Protein AF-A0A1V5GYC3-F1 (afdb_monomer_lite)

Foldseek 3Di:
DAEDQAAPVCPVVVVVVCVVVVHFLLVVADDDDQDFDPVDPGTWGDDRRYIYHHPRGQSLVSVVVVCVRSVHDDQEEEEEDQDPVNQVVNCVSVVVVNHHYQGHHDVVVVPPDDPDDPVVVVVVVVVSPDSDNPPPVVVVVVVPVD

pLDDT: mean 79.57, std 18.43, range [33.69, 96.75]

Secondary structure (DSSP, 8-state):
-EEE---GGGHHHHHHHHHHTT--SGGG-S-------TTSSS--EEETTEEE--TTS-HHHHHHHHHHHTT---SEEEEEES-HHHHHHHHHHHHTTT-EEEEEE-GGGT-TTPPP-HHHHHHHHHHTTSSS---HHHHHHHHH--

Radius of gyration: 16.3 Å; chains: 1; bounding box: 41×32×39 Å

Sequence (146 aa):
MGLTARQTPLIAATLRQLEHIEVDFSKSSLKPALFEAHKFAAPVAFSNGIIFTSEFVKKSEVLKAYFERINFMPQRIVFVDDTKRHVEDLAHVFSALGVTVIGLHYPLVQARNTPWNQAKANDIFEHCNHDTAVSDQRCRQAIEAY

Structure (mmCIF, N/CA/C/O backbone):
data_AF-A0A1V5GYC3-F1
#
_entry.id   AF-A0A1V5GYC3-F1
#
loop_
_atom_site.group_PDB
_atom_site.id
_atom_site.type_symbol
_atom_site.label_atom_id
_atom_site.label_alt_id
_atom_site.label_comp_id
_atom_site.label_asym_id
_atom_site.label_entity_id
_atom_site.label_seq_id
_atom_site.pdbx_PDB_ins_code
_atom_site.Cartn_x
_atom_site.Cartn_y
_atom_site.Cartn_z
_atom_site.occupancy
_atom_site.B_iso_or_equiv
_atom_site.auth_seq_id
_atom_site.auth_comp_id
_atom_site.auth_asym_id
_atom_site.auth_atom_id
_atom_site.pdbx_PDB_model_num
ATOM 1 N N . MET A 1 1 ? -3.974 -8.940 0.140 1.00 89.75 1 MET A N 1
ATOM 2 C CA . MET A 1 1 ? -3.916 -7.991 -1.002 1.00 89.75 1 MET A CA 1
ATOM 3 C C . MET A 1 1 ? -2.511 -7.412 -1.150 1.00 89.75 1 MET A C 1
ATOM 5 O O . MET A 1 1 ? -1.795 -7.387 -0.157 1.00 89.75 1 MET A O 1
ATOM 9 N N . GLY A 1 2 ? -2.126 -6.953 -2.345 1.00 92.94 2 GLY A N 1
ATOM 10 C CA . GLY A 1 2 ? -0.825 -6.318 -2.607 1.00 92.94 2 GLY A CA 1
ATOM 11 C C . GLY A 1 2 ? -0.922 -4.808 -2.877 1.00 92.94 2 GLY A C 1
ATOM 12 O O . GLY A 1 2 ? -1.954 -4.322 -3.337 1.00 92.94 2 GLY A O 1
ATOM 13 N N . LEU A 1 3 ? 0.165 -4.072 -2.626 1.00 93.75 3 LEU A N 1
ATOM 14 C CA . LEU A 1 3 ? 0.300 -2.643 -2.938 1.00 93.75 3 LEU A CA 1
ATOM 15 C C . LEU A 1 3 ? 1.730 -2.347 -3.407 1.00 93.75 3 LEU A C 1
ATOM 17 O O . LEU A 1 3 ? 2.689 -2.520 -2.655 1.00 93.75 3 LEU A O 1
ATOM 21 N N . THR A 1 4 ? 1.890 -1.904 -4.652 1.00 93.12 4 THR A N 1
ATOM 22 C CA . THR A 1 4 ? 3.205 -1.765 -5.289 1.00 93.12 4 THR A CA 1
ATOM 23 C C . THR A 1 4 ? 3.373 -0.418 -5.980 1.00 93.12 4 THR A C 1
ATOM 25 O O . THR A 1 4 ? 2.431 0.090 -6.575 1.00 93.12 4 THR A O 1
ATOM 28 N N . ALA A 1 5 ? 4.590 0.134 -5.943 1.00 92.19 5 ALA A N 1
ATOM 29 C CA . ALA A 1 5 ? 4.970 1.340 -6.688 1.00 92.19 5 ALA A CA 1
ATOM 30 C C . ALA A 1 5 ? 5.363 1.044 -8.153 1.00 92.19 5 ALA A C 1
ATOM 32 O O . ALA A 1 5 ? 5.859 1.918 -8.867 1.00 92.19 5 ALA A O 1
ATOM 33 N N . ARG A 1 6 ? 5.154 -0.198 -8.620 1.00 90.25 6 ARG A N 1
ATOM 34 C CA . ARG A 1 6 ? 5.365 -0.578 -10.019 1.00 90.25 6 ARG A CA 1
ATOM 35 C C . ARG A 1 6 ? 4.308 0.062 -10.913 1.00 90.25 6 ARG A C 1
ATOM 37 O O . ARG A 1 6 ? 3.116 -0.167 -10.729 1.00 90.25 6 ARG A O 1
ATOM 44 N N . GLN A 1 7 ? 4.779 0.770 -11.935 1.00 88.88 7 GLN A N 1
ATOM 45 C CA . GLN A 1 7 ? 3.934 1.450 -12.912 1.00 88.88 7 GLN A CA 1
ATOM 46 C C . GLN A 1 7 ? 3.024 0.476 -13.677 1.00 88.88 7 GLN A C 1
ATOM 48 O O . GLN A 1 7 ? 3.391 -0.673 -13.933 1.00 88.88 7 GLN A O 1
ATOM 53 N N . THR A 1 8 ? 1.869 0.972 -14.126 1.00 87.56 8 THR A N 1
ATOM 54 C CA . THR A 1 8 ? 0.834 0.227 -14.866 1.00 87.56 8 THR A CA 1
ATOM 55 C C . THR A 1 8 ? 1.356 -0.616 -16.046 1.00 87.56 8 THR A C 1
ATOM 57 O O . THR A 1 8 ? 0.896 -1.749 -16.197 1.00 87.56 8 THR A O 1
ATOM 60 N N . PRO A 1 9 ? 2.350 -0.178 -16.852 1.00 91.25 9 PRO A N 1
ATOM 61 C CA . PRO A 1 9 ? 2.903 -1.014 -17.925 1.00 91.25 9 PRO A CA 1
ATOM 62 C C . PRO A 1 9 ? 3.548 -2.326 -17.441 1.00 91.25 9 PRO A C 1
ATOM 64 O O . PRO A 1 9 ? 3.670 -3.278 -18.209 1.00 91.25 9 PRO A O 1
ATOM 67 N N . LEU A 1 10 ? 3.944 -2.408 -16.165 1.00 93.31 10 LEU A N 1
ATOM 68 C CA . LEU A 1 10 ? 4.576 -3.589 -15.572 1.00 93.31 10 LEU A CA 1
ATOM 69 C C . LEU A 1 10 ? 3.577 -4.579 -14.961 1.00 93.31 10 LEU A C 1
ATOM 71 O O . LEU A 1 10 ? 4.017 -5.591 -14.409 1.00 93.31 10 LEU A O 1
ATOM 75 N N . ILE A 1 11 ? 2.263 -4.339 -15.056 1.00 93.25 11 ILE A N 1
ATOM 76 C CA . ILE A 1 11 ? 1.241 -5.231 -14.480 1.00 93.25 11 ILE A CA 1
ATOM 77 C C . ILE A 1 11 ? 1.410 -6.651 -15.018 1.00 93.25 11 ILE A C 1
ATOM 79 O O . ILE A 1 11 ? 1.665 -7.566 -14.242 1.00 93.25 11 ILE A O 1
ATOM 83 N N . ALA A 1 12 ? 1.375 -6.838 -16.341 1.00 95.19 12 ALA A N 1
ATOM 84 C CA . ALA A 1 12 ? 1.444 -8.170 -16.944 1.00 95.19 12 ALA A CA 1
ATOM 85 C C . ALA A 1 12 ? 2.738 -8.921 -16.582 1.00 95.19 12 ALA A C 1
ATOM 87 O O . ALA A 1 12 ? 2.709 -10.118 -16.305 1.00 95.19 12 ALA A O 1
ATOM 88 N N . ALA A 1 13 ? 3.877 -8.222 -16.547 1.00 96.75 13 ALA A N 1
ATOM 89 C CA . ALA A 1 13 ? 5.145 -8.818 -16.132 1.00 96.75 13 ALA A CA 1
ATOM 90 C C . ALA A 1 13 ? 5.146 -9.197 -14.643 1.00 96.75 13 ALA A C 1
ATOM 92 O O . ALA A 1 13 ? 5.643 -10.260 -14.285 1.00 96.75 13 ALA A O 1
ATOM 93 N N . THR A 1 14 ? 4.561 -8.357 -13.787 1.00 95.69 14 THR A N 1
ATOM 94 C CA . THR A 1 14 ? 4.459 -8.609 -12.343 1.00 95.69 14 THR A CA 1
ATOM 95 C C . THR A 1 14 ? 3.549 -9.796 -12.051 1.00 95.69 14 THR A C 1
ATOM 97 O O . THR A 1 14 ? 3.918 -10.651 -11.255 1.00 95.69 14 THR A O 1
ATOM 100 N N . LEU A 1 15 ? 2.402 -9.899 -12.728 1.00 95.38 15 LEU A N 1
ATOM 101 C CA . LEU A 1 15 ? 1.492 -11.033 -12.557 1.00 95.38 15 LEU A CA 1
ATOM 102 C C . LEU A 1 15 ? 2.148 -12.355 -12.969 1.00 95.38 15 LEU A C 1
ATOM 104 O O . LEU A 1 15 ? 2.086 -13.308 -12.203 1.00 95.38 15 LEU A O 1
ATOM 108 N N . ARG A 1 16 ? 2.877 -12.385 -14.096 1.00 96.50 16 ARG A N 1
ATOM 109 C CA . ARG A 1 16 ? 3.661 -13.570 -14.496 1.00 96.50 16 ARG A CA 1
ATOM 110 C C . ARG A 1 16 ? 4.738 -13.945 -13.475 1.00 96.50 16 ARG A C 1
ATOM 112 O O . ARG A 1 16 ? 4.979 -15.122 -13.239 1.00 96.50 16 ARG A O 1
ATOM 119 N N . GLN A 1 17 ? 5.409 -12.957 -12.877 1.00 95.38 17 GLN A N 1
ATOM 120 C CA . GLN A 1 17 ? 6.417 -13.208 -11.840 1.00 95.38 17 GLN A CA 1
ATOM 121 C C . GLN A 1 17 ? 5.801 -13.822 -10.582 1.00 95.38 17 GLN A C 1
ATOM 123 O O . GLN A 1 17 ? 6.388 -14.735 -10.016 1.00 95.38 17 GLN A O 1
ATOM 128 N N . LEU A 1 18 ? 4.637 -13.325 -10.159 1.00 95.06 18 LEU A N 1
ATOM 129 C CA . LEU A 1 18 ? 3.915 -13.845 -8.998 1.00 95.06 18 LEU A CA 1
ATOM 130 C C . LEU A 1 18 ? 3.389 -15.261 -9.240 1.00 95.06 18 LEU A C 1
ATOM 132 O O . LEU A 1 18 ? 3.531 -16.111 -8.368 1.00 95.06 18 LEU A O 1
ATOM 136 N N . GLU A 1 19 ? 2.866 -15.527 -10.438 1.00 94.56 19 GLU A N 1
ATOM 137 C CA . GLU A 1 19 ? 2.436 -16.862 -10.859 1.00 94.56 19 GLU A CA 1
ATOM 138 C C . GLU A 1 19 ? 3.589 -17.875 -10.801 1.00 94.56 19 GLU A C 1
ATOM 140 O O . GLU A 1 19 ? 3.422 -18.962 -10.259 1.00 94.56 19 GLU A O 1
ATOM 145 N N . HIS A 1 20 ? 4.786 -17.496 -11.263 1.00 95.44 20 HIS A N 1
ATOM 146 C CA . HIS A 1 20 ? 5.967 -18.365 -11.230 1.00 95.44 20 HIS A CA 1
ATOM 147 C C . HIS A 1 20 ? 6.431 -18.733 -9.808 1.00 95.44 20 HIS A C 1
ATOM 149 O O . HIS A 1 20 ? 7.058 -19.772 -9.626 1.00 95.44 20 HIS A O 1
ATOM 155 N N . ILE A 1 21 ? 6.125 -17.906 -8.804 1.00 94.62 21 ILE A N 1
ATOM 156 C CA . ILE A 1 21 ? 6.419 -18.192 -7.388 1.00 94.62 21 ILE A CA 1
ATOM 157 C C . ILE A 1 21 ? 5.177 -18.643 -6.607 1.00 94.62 21 ILE A C 1
ATOM 159 O O . ILE A 1 21 ? 5.182 -18.607 -5.379 1.00 94.62 21 ILE A O 1
ATOM 163 N N . GLU A 1 22 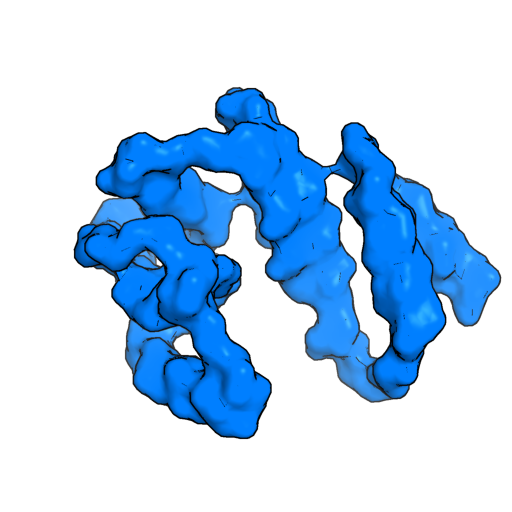? 4.108 -19.024 -7.313 1.00 94.81 22 GLU A N 1
ATOM 164 C CA . GLU A 1 22 ? 2.856 -19.543 -6.747 1.00 94.81 22 GLU A CA 1
ATOM 165 C C . GLU A 1 22 ? 2.159 -18.584 -5.758 1.00 94.81 22 GLU A C 1
ATOM 167 O O . GLU A 1 22 ? 1.403 -18.996 -4.875 1.00 94.81 22 GLU A O 1
ATOM 172 N N . VAL A 1 23 ? 2.366 -17.273 -5.923 1.00 92.19 23 VAL A N 1
ATOM 173 C CA . VAL A 1 23 ? 1.710 -16.233 -5.121 1.00 92.19 23 VAL A CA 1
ATOM 174 C C . VAL A 1 23 ? 0.494 -15.689 -5.864 1.00 92.19 23 VAL A C 1
ATOM 176 O O . VAL A 1 23 ? 0.605 -15.129 -6.952 1.00 92.19 23 VAL A O 1
ATOM 179 N N . ASP A 1 24 ? -0.677 -15.770 -5.230 1.00 91.69 24 ASP A N 1
ATOM 180 C CA . ASP A 1 24 ? -1.937 -15.271 -5.787 1.00 91.69 24 ASP A CA 1
ATOM 181 C C . ASP A 1 24 ? -2.672 -14.346 -4.804 1.00 91.69 24 ASP A C 1
ATOM 183 O O . ASP A 1 24 ? -3.278 -14.780 -3.819 1.00 91.69 24 ASP A O 1
ATOM 187 N N . PHE A 1 25 ? -2.649 -13.042 -5.093 1.00 91.31 25 PHE A N 1
ATOM 188 C CA . PHE A 1 25 ? -3.326 -12.023 -4.287 1.00 91.31 25 PHE A CA 1
ATOM 189 C C . PHE A 1 25 ? -4.831 -11.911 -4.560 1.00 91.31 25 PHE A C 1
ATOM 191 O O . PHE A 1 25 ? -5.534 -11.277 -3.766 1.00 91.31 25 PHE A O 1
ATOM 198 N N . SER A 1 26 ? -5.351 -12.522 -5.629 1.00 89.94 26 SER A N 1
ATOM 199 C CA . SER A 1 26 ? -6.771 -12.426 -5.988 1.00 89.94 26 SER A CA 1
ATOM 200 C C . SER A 1 26 ? -7.670 -13.129 -4.965 1.00 89.94 26 SER A C 1
ATOM 202 O O . SER A 1 26 ? -8.742 -12.620 -4.635 1.00 89.94 26 SER A O 1
ATOM 204 N N . LYS A 1 27 ? -7.181 -14.221 -4.362 1.00 85.31 27 LYS A N 1
ATOM 205 C CA . LYS A 1 27 ? -7.885 -15.032 -3.351 1.00 85.31 27 LYS A CA 1
ATOM 206 C C . LYS A 1 27 ? -8.212 -14.282 -2.056 1.00 85.31 27 LYS A C 1
ATOM 208 O O . LYS A 1 27 ? -9.141 -14.656 -1.352 1.00 85.31 27 LYS A O 1
ATOM 213 N N . SER A 1 28 ? -7.446 -13.240 -1.728 1.00 80.06 28 SER A N 1
ATOM 214 C CA . SER A 1 28 ? -7.564 -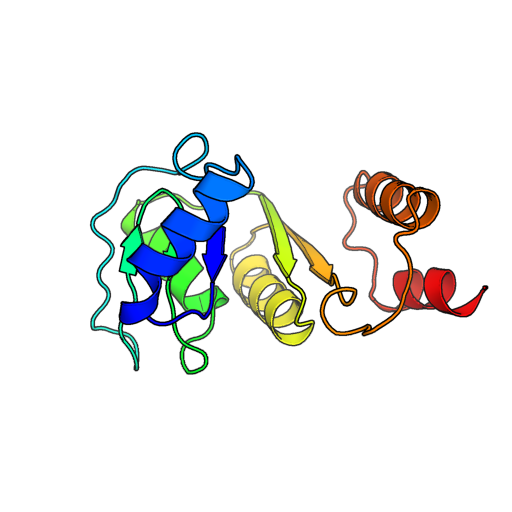12.471 -0.475 1.00 80.06 28 SER A CA 1
ATOM 215 C C . SER A 1 28 ? -7.947 -11.008 -0.711 1.00 80.06 28 SER A C 1
ATOM 217 O O . SER A 1 28 ? -7.660 -10.134 0.112 1.00 80.06 28 SER A O 1
ATOM 219 N N . SER A 1 29 ? -8.525 -10.706 -1.874 1.00 80.00 29 SER A N 1
ATOM 220 C CA . SER A 1 29 ? -8.799 -9.332 -2.267 1.00 80.00 29 SER A CA 1
ATOM 221 C C . SER A 1 29 ? -10.150 -8.813 -1.767 1.00 80.00 29 SER A C 1
ATOM 223 O O . SER A 1 29 ? -11.177 -9.485 -1.849 1.00 80.00 29 SER A O 1
ATOM 225 N N . LEU A 1 30 ? -10.153 -7.567 -1.289 1.00 74.38 30 LEU A N 1
ATOM 226 C CA . LEU A 1 30 ? -11.346 -6.860 -0.837 1.00 74.38 30 LEU A CA 1
ATOM 227 C C . LEU A 1 30 ? -12.094 -6.256 -2.032 1.00 74.38 30 LEU A C 1
ATOM 229 O O . LEU A 1 30 ? -11.871 -5.095 -2.337 1.00 74.38 30 LEU A O 1
ATOM 233 N N . LYS A 1 31 ? -12.984 -7.039 -2.658 1.00 69.25 31 LYS A N 1
ATOM 234 C CA . LYS A 1 31 ? -13.859 -6.695 -3.805 1.00 69.25 31 LYS A CA 1
ATOM 235 C C . LYS A 1 31 ? -13.127 -6.152 -5.054 1.00 69.25 31 LYS A C 1
ATOM 237 O O . LYS A 1 31 ? -12.403 -5.167 -4.973 1.00 69.25 31 LYS A O 1
ATOM 242 N N . PRO A 1 32 ? -13.388 -6.696 -6.256 1.00 60.91 32 PRO A N 1
ATOM 243 C CA . PRO A 1 32 ? -12.901 -6.092 -7.488 1.00 60.91 32 PRO A CA 1
ATOM 244 C C . PRO A 1 32 ? -13.675 -4.795 -7.747 1.00 60.91 32 PRO A C 1
ATOM 246 O O . PRO A 1 32 ? -14.757 -4.801 -8.328 1.00 60.91 32 PRO A O 1
ATOM 249 N N . ALA A 1 33 ? -13.151 -3.666 -7.283 1.00 58.06 33 ALA A N 1
ATOM 250 C CA . ALA A 1 33 ? -13.574 -2.377 -7.799 1.00 58.06 33 ALA A CA 1
ATOM 251 C C . ALA A 1 33 ? -12.697 -2.035 -9.000 1.00 58.06 33 ALA A C 1
ATOM 253 O O . ALA A 1 33 ? -11.472 -2.127 -8.922 1.00 58.06 33 ALA A O 1
ATOM 254 N N . LEU A 1 34 ? -13.324 -1.600 -10.097 1.00 62.12 34 LEU A N 1
ATOM 255 C CA . LEU A 1 34 ? -12.644 -0.799 -11.111 1.00 62.12 34 LEU A CA 1
ATOM 256 C C . LEU A 1 34 ? -12.104 0.447 -10.400 1.00 62.12 34 LEU A C 1
ATOM 258 O O . LEU A 1 34 ? -12.840 1.395 -10.111 1.00 62.12 34 LEU A O 1
ATOM 262 N N . PHE A 1 35 ? -10.834 0.377 -10.020 1.00 67.62 35 PHE A N 1
ATOM 263 C CA . PHE A 1 35 ? -10.103 1.446 -9.370 1.00 67.62 35 PHE A CA 1
ATOM 264 C C . PHE A 1 35 ? -9.046 1.936 -10.349 1.00 67.62 35 PHE A C 1
ATOM 266 O O . PHE A 1 35 ? -7.889 1.521 -10.323 1.00 67.62 35 PHE A O 1
ATOM 273 N N . GLU A 1 36 ? -9.503 2.807 -11.239 1.00 65.75 36 GLU A N 1
ATOM 274 C CA . GLU A 1 36 ? -8.660 3.653 -12.066 1.00 65.75 36 GLU A CA 1
ATOM 275 C C . GLU A 1 36 ? -8.853 5.073 -11.558 1.00 65.75 36 GLU A C 1
ATOM 277 O O . GLU A 1 36 ? -9.950 5.635 -11.596 1.00 65.75 36 GLU A O 1
ATOM 282 N N . ALA A 1 37 ? -7.804 5.625 -10.963 1.00 62.34 37 ALA A N 1
ATOM 283 C CA . ALA A 1 37 ? -7.887 6.910 -10.300 1.00 62.34 37 ALA A CA 1
ATOM 284 C C . ALA A 1 37 ? -7.059 7.938 -11.072 1.00 62.34 37 ALA A C 1
ATOM 286 O O . ALA A 1 37 ? -5.864 8.088 -10.844 1.00 62.34 37 ALA A O 1
ATOM 287 N N . HIS A 1 38 ? -7.723 8.695 -11.949 1.00 65.81 38 HIS A N 1
ATOM 288 C CA . HIS A 1 38 ? -7.122 9.835 -12.660 1.00 65.81 38 HIS A CA 1
ATOM 289 C C . HIS A 1 38 ? -6.860 11.050 -11.752 1.00 65.81 38 HIS A C 1
ATOM 291 O O . HIS A 1 38 ? -6.282 12.036 -12.192 1.00 65.81 38 HIS A O 1
ATOM 297 N N . LYS A 1 39 ? -7.292 10.993 -10.483 1.00 74.50 39 LYS A N 1
ATOM 298 C CA . LYS A 1 39 ? -7.083 12.055 -9.485 1.00 74.50 39 LYS A CA 1
ATOM 299 C C . LYS A 1 39 ? -5.651 12.130 -8.946 1.00 74.50 39 LYS A C 1
ATOM 301 O O . LYS A 1 39 ? -5.328 13.073 -8.234 1.00 74.50 39 LYS A O 1
ATOM 306 N N . PHE A 1 40 ? -4.823 11.126 -9.222 1.00 80.75 40 PHE A N 1
ATOM 307 C CA . PHE A 1 40 ? -3.432 11.099 -8.784 1.00 80.75 40 PHE A CA 1
ATOM 308 C C . PHE A 1 40 ? -2.511 11.661 -9.864 1.00 80.75 40 PHE A C 1
ATOM 310 O O . PHE A 1 40 ? -2.804 11.577 -11.053 1.00 80.75 40 PHE A O 1
ATOM 317 N N . ALA A 1 41 ? -1.354 12.175 -9.443 1.00 79.25 41 ALA A N 1
ATOM 318 C CA . ALA A 1 41 ? -0.333 12.714 -10.344 1.00 79.25 41 ALA A CA 1
ATOM 319 C C . ALA A 1 41 ? 0.254 11.671 -11.322 1.00 79.25 41 ALA A C 1
ATOM 321 O O . ALA A 1 41 ? 0.980 12.032 -12.244 1.00 79.25 41 ALA A O 1
ATOM 322 N N . ALA A 1 42 ? -0.051 10.385 -11.129 1.00 81.44 42 ALA A N 1
ATOM 323 C CA . ALA A 1 42 ? 0.311 9.304 -12.031 1.00 81.44 42 ALA A CA 1
ATOM 324 C C . ALA A 1 42 ? -0.791 8.230 -12.070 1.00 81.44 42 ALA A C 1
ATOM 326 O O . ALA A 1 42 ? -1.567 8.127 -11.113 1.00 81.44 42 ALA A O 1
ATOM 327 N N . PRO A 1 43 ? -0.842 7.399 -13.131 1.00 85.38 43 PRO A N 1
ATOM 328 C CA . PRO A 1 43 ? -1.802 6.309 -13.237 1.00 85.38 43 PRO A CA 1
ATOM 329 C C . PRO A 1 43 ? -1.730 5.346 -12.051 1.00 85.38 43 PRO A C 1
ATOM 331 O O . PRO A 1 43 ? -0.653 4.922 -11.626 1.00 85.38 43 PRO A O 1
ATOM 334 N N . VAL A 1 44 ? -2.905 4.979 -11.553 1.00 89.75 44 VAL A N 1
ATOM 335 C CA . VAL A 1 44 ? -3.101 3.964 -10.521 1.00 89.75 44 VAL A CA 1
ATOM 336 C C . VAL A 1 44 ? -4.107 2.958 -11.051 1.00 89.75 44 VAL A C 1
ATOM 338 O O . VAL A 1 44 ? -5.128 3.357 -11.613 1.00 89.75 44 VAL A O 1
ATOM 341 N N . ALA A 1 45 ? -3.820 1.673 -10.873 1.00 90.62 45 ALA A N 1
ATOM 342 C CA . ALA A 1 45 ? -4.658 0.588 -11.364 1.00 90.62 45 ALA A CA 1
ATOM 343 C C . ALA A 1 45 ? -4.791 -0.519 -10.321 1.00 90.62 45 ALA A C 1
ATOM 345 O O . ALA A 1 45 ? -3.879 -0.762 -9.532 1.00 90.62 45 ALA A O 1
ATOM 346 N N . PHE A 1 46 ? -5.909 -1.232 -10.348 1.00 91.25 46 PHE A N 1
ATOM 347 C CA . PHE A 1 46 ? -6.118 -2.426 -9.542 1.00 91.25 46 PHE A CA 1
ATOM 348 C C . PHE A 1 46 ? -6.201 -3.660 -10.443 1.00 91.25 46 PHE A C 1
ATOM 350 O O . PHE A 1 46 ? -6.983 -3.689 -11.391 1.00 91.25 46 PHE A O 1
ATOM 357 N N . SER A 1 47 ? -5.400 -4.685 -10.156 1.00 90.94 47 SER A N 1
ATOM 358 C CA . SER A 1 47 ? -5.371 -5.927 -10.933 1.00 90.94 47 SER A CA 1
ATOM 359 C C . SER A 1 47 ? -4.975 -7.111 -10.051 1.00 90.94 47 SER A C 1
ATOM 361 O O . SER A 1 47 ? -4.044 -7.010 -9.256 1.00 90.94 47 SER A O 1
ATOM 363 N N . ASN A 1 48 ? -5.712 -8.223 -10.158 1.00 91.25 48 ASN A N 1
ATOM 364 C CA . ASN A 1 48 ? -5.483 -9.479 -9.426 1.00 91.25 48 ASN A CA 1
ATOM 365 C C . ASN A 1 48 ? -5.220 -9.307 -7.917 1.00 91.25 48 ASN A C 1
ATOM 367 O O . ASN A 1 48 ? -4.349 -9.951 -7.339 1.00 91.25 48 ASN A O 1
ATOM 371 N N . GLY A 1 49 ? -5.977 -8.425 -7.259 1.00 91.88 49 GLY A N 1
ATOM 372 C CA . GLY A 1 49 ? -5.836 -8.187 -5.821 1.00 91.88 49 GLY A CA 1
ATOM 373 C C . GLY A 1 49 ? -4.641 -7.318 -5.424 1.00 91.88 49 GLY A C 1
ATOM 374 O O . GLY A 1 49 ? -4.309 -7.255 -4.236 1.00 91.88 49 GLY A O 1
ATOM 375 N N . ILE A 1 50 ? -4.016 -6.646 -6.392 1.00 93.06 50 ILE A N 1
ATOM 376 C CA . ILE A 1 50 ? -2.875 -5.751 -6.214 1.00 93.06 50 ILE A CA 1
ATOM 377 C C . ILE A 1 50 ? -3.252 -4.358 -6.708 1.00 93.06 50 ILE A C 1
ATOM 379 O O . ILE A 1 50 ? -3.774 -4.193 -7.810 1.00 93.06 50 ILE A O 1
ATOM 383 N N . ILE A 1 51 ? -2.942 -3.349 -5.904 1.00 92.75 51 ILE A N 1
ATOM 384 C CA . ILE A 1 51 ? -2.989 -1.953 -6.323 1.00 92.75 51 ILE A CA 1
ATOM 385 C C . ILE A 1 51 ? -1.601 -1.562 -6.847 1.00 92.75 51 ILE A C 1
ATOM 387 O O . ILE A 1 51 ? -0.608 -1.632 -6.120 1.00 92.75 51 ILE A O 1
ATOM 391 N N . PHE A 1 52 ? -1.542 -1.154 -8.110 1.00 93.12 52 PHE A N 1
ATOM 392 C CA . PHE A 1 52 ? -0.360 -0.652 -8.800 1.00 93.12 52 PHE A CA 1
ATOM 393 C C . PHE A 1 52 ? -0.374 0.875 -8.798 1.00 93.12 52 PHE A C 1
ATOM 395 O O . PHE A 1 52 ? -1.345 1.490 -9.239 1.00 93.12 52 PHE A O 1
ATOM 402 N N . THR A 1 53 ? 0.701 1.478 -8.300 1.00 91.56 53 THR A N 1
ATOM 403 C CA . THR A 1 53 ? 0.905 2.929 -8.217 1.00 91.56 53 THR A CA 1
ATOM 404 C C . THR A 1 53 ? 2.191 3.321 -8.954 1.00 91.56 53 THR A C 1
ATOM 406 O O . THR A 1 53 ? 2.755 2.540 -9.718 1.00 91.56 53 THR A O 1
ATOM 409 N N . SER A 1 54 ? 2.676 4.541 -8.735 1.00 88.38 54 SER A N 1
ATOM 410 C CA . SER A 1 54 ? 4.040 4.932 -9.090 1.00 88.38 54 SER A CA 1
ATOM 411 C C . SER A 1 54 ? 4.778 5.472 -7.865 1.00 88.38 54 SER A C 1
ATOM 413 O O . SER A 1 54 ? 4.146 5.825 -6.870 1.00 88.38 54 SER A O 1
ATOM 415 N N . GLU A 1 55 ? 6.097 5.623 -7.980 1.00 86.62 55 GLU A N 1
ATOM 416 C CA . GLU A 1 55 ? 6.959 6.300 -6.994 1.00 86.62 55 GLU A CA 1
ATOM 417 C C . GLU A 1 55 ? 6.525 7.746 -6.678 1.00 86.62 55 GLU A C 1
ATOM 419 O O . GLU A 1 55 ? 6.825 8.277 -5.611 1.00 86.62 55 GLU A O 1
ATOM 424 N N . PHE A 1 56 ? 5.791 8.394 -7.589 1.00 88.38 56 PHE A N 1
ATOM 425 C CA . PHE A 1 56 ? 5.318 9.771 -7.421 1.00 88.38 56 PHE A CA 1
ATOM 426 C C . PHE A 1 56 ? 4.012 9.875 -6.626 1.00 88.38 56 PHE A C 1
ATOM 428 O O . PHE A 1 56 ? 3.582 10.979 -6.300 1.00 88.38 56 PHE A O 1
ATOM 435 N N . VAL A 1 57 ? 3.362 8.746 -6.329 1.00 90.06 57 VAL A N 1
ATOM 436 C CA 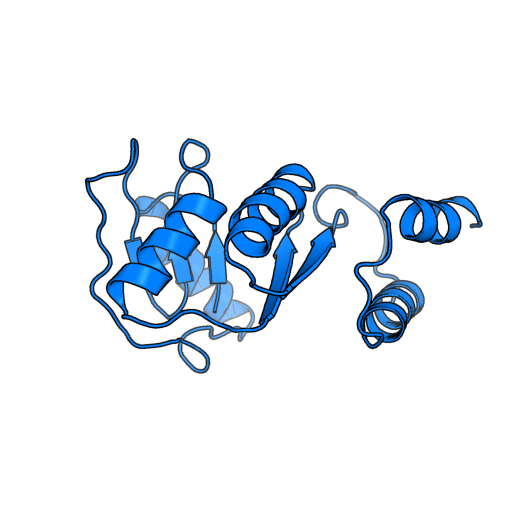. VAL A 1 57 ? 2.071 8.711 -5.638 1.00 90.06 57 VAL A CA 1
ATOM 437 C C . VAL A 1 57 ? 2.215 7.920 -4.346 1.00 90.06 57 VAL A C 1
ATOM 439 O O . VAL A 1 57 ? 2.622 6.757 -4.349 1.00 90.06 57 VAL A O 1
ATOM 442 N N . LYS A 1 58 ? 1.843 8.539 -3.224 1.00 92.81 58 LYS A N 1
ATOM 443 C CA . LYS A 1 58 ? 1.945 7.908 -1.909 1.00 92.81 58 LYS A CA 1
ATOM 444 C C . LYS A 1 58 ? 1.012 6.703 -1.795 1.00 92.81 58 LYS A C 1
ATOM 446 O O . LYS A 1 58 ? -0.196 6.807 -2.000 1.00 92.81 58 LYS A O 1
ATOM 451 N N . LYS A 1 59 ? 1.570 5.566 -1.372 1.00 94.19 59 LYS A N 1
ATOM 452 C CA . LYS A 1 59 ? 0.832 4.322 -1.099 1.00 94.19 59 LYS A CA 1
ATOM 453 C C . LYS A 1 59 ? -0.331 4.527 -0.119 1.00 94.19 59 LYS A C 1
ATOM 455 O O . LYS A 1 59 ? -1.405 3.972 -0.332 1.00 94.19 59 LYS A O 1
ATOM 460 N N . SER A 1 60 ? -0.137 5.348 0.914 1.00 95.12 60 SER A N 1
ATOM 461 C CA . SER A 1 60 ? -1.156 5.669 1.921 1.00 95.12 60 SER A CA 1
ATOM 462 C C . SER A 1 60 ? -2.392 6.347 1.317 1.00 95.12 60 SER A C 1
ATOM 464 O O . SER A 1 60 ? -3.514 5.914 1.569 1.00 95.12 60 SER A O 1
ATOM 466 N N . GLU A 1 61 ? -2.196 7.360 0.468 1.00 94.06 61 GLU A N 1
ATOM 467 C CA . GLU A 1 61 ? -3.269 8.102 -0.205 1.00 94.06 61 GLU A CA 1
ATOM 468 C C . GLU A 1 61 ? -4.052 7.208 -1.161 1.00 94.06 61 GLU A C 1
ATOM 470 O O . GLU A 1 61 ? -5.283 7.254 -1.205 1.00 94.06 61 GLU A O 1
ATOM 475 N N . VAL A 1 62 ? -3.338 6.360 -1.903 1.00 93.31 62 VAL A N 1
ATOM 476 C CA . VAL A 1 62 ? -3.962 5.405 -2.816 1.00 93.31 62 VAL A CA 1
ATOM 477 C C . VAL A 1 62 ? -4.791 4.384 -2.051 1.00 93.31 62 VAL A C 1
ATOM 479 O O . VAL A 1 62 ? -5.941 4.139 -2.413 1.00 93.31 62 VAL A O 1
ATOM 482 N N . LEU A 1 63 ? -4.235 3.807 -0.986 1.00 93.81 63 LEU A N 1
ATOM 483 C CA . LEU A 1 63 ? -4.933 2.813 -0.181 1.00 93.81 63 LEU A CA 1
ATOM 484 C C . LEU A 1 63 ? -6.164 3.417 0.508 1.00 93.81 63 LEU A C 1
ATOM 486 O O . LEU A 1 63 ? -7.229 2.803 0.513 1.00 93.81 63 LEU A O 1
ATOM 490 N N . LYS A 1 64 ? -6.052 4.648 1.020 1.00 94.00 64 LYS A N 1
ATOM 491 C CA . LYS A 1 64 ? -7.183 5.395 1.580 1.00 94.00 64 LYS A CA 1
ATOM 492 C C . LYS A 1 64 ? -8.277 5.598 0.532 1.00 94.00 64 LYS A C 1
ATOM 494 O O . LYS A 1 64 ? -9.430 5.253 0.775 1.00 94.00 64 LYS A O 1
ATOM 499 N N . ALA A 1 65 ? -7.912 6.085 -0.653 1.00 92.00 65 ALA A N 1
ATOM 500 C CA . ALA A 1 65 ? -8.853 6.283 -1.752 1.00 92.00 65 ALA A CA 1
ATOM 501 C C . ALA A 1 65 ? -9.516 4.976 -2.209 1.00 92.00 65 ALA A C 1
ATOM 503 O O . ALA A 1 65 ? -10.683 4.987 -2.596 1.00 92.00 65 ALA A O 1
ATOM 504 N N . TYR A 1 66 ? -8.782 3.863 -2.180 1.00 91.62 66 TYR A N 1
ATOM 505 C CA . TYR A 1 66 ? -9.322 2.544 -2.477 1.00 91.62 66 TYR A CA 1
ATOM 506 C C . TYR A 1 66 ? -10.394 2.149 -1.457 1.00 91.62 66 TYR A C 1
ATOM 508 O O . TYR A 1 66 ? -11.514 1.828 -1.845 1.00 91.62 66 TYR A O 1
ATOM 516 N N . PHE A 1 67 ? -10.084 2.243 -0.162 1.00 92.19 67 PHE A N 1
ATOM 517 C CA . PHE A 1 67 ? -11.012 1.952 0.934 1.00 92.19 67 PHE A CA 1
ATOM 518 C C . PHE A 1 67 ? -12.277 2.817 0.899 1.00 92.19 67 PHE A C 1
ATOM 520 O O . PHE A 1 67 ? -13.390 2.293 0.980 1.00 92.19 67 PHE A O 1
ATOM 527 N N . GLU A 1 68 ? -12.131 4.120 0.659 1.00 90.81 68 GLU A N 1
ATOM 528 C CA . GLU A 1 68 ? -13.263 5.025 0.427 1.00 90.81 68 GLU A CA 1
ATOM 529 C C . GLU A 1 68 ? -14.113 4.570 -0.768 1.00 90.81 68 GLU A C 1
ATOM 531 O O . GLU A 1 68 ? -15.338 4.492 -0.675 1.00 90.81 68 GLU A O 1
ATOM 536 N N . ARG A 1 69 ? -13.472 4.211 -1.890 1.00 88.69 69 ARG A N 1
ATOM 537 C CA . ARG A 1 69 ? -14.159 3.790 -3.120 1.00 88.69 69 ARG A CA 1
ATOM 538 C C . ARG A 1 69 ? -14.989 2.525 -2.929 1.00 88.69 69 ARG A C 1
ATOM 540 O O . ARG A 1 69 ? -16.060 2.420 -3.532 1.00 88.69 69 ARG A O 1
ATOM 547 N N . ILE A 1 70 ? -14.494 1.575 -2.137 1.00 89.56 70 ILE A N 1
ATOM 548 C CA . ILE A 1 70 ? -15.198 0.322 -1.840 1.00 89.56 70 ILE A CA 1
ATOM 549 C C . ILE A 1 70 ? -16.138 0.430 -0.631 1.00 89.56 70 ILE A C 1
ATOM 551 O O . ILE A 1 70 ? -16.752 -0.572 -0.258 1.00 89.56 70 ILE A O 1
ATOM 555 N N . ASN A 1 71 ? -16.272 1.631 -0.053 1.00 90.69 71 ASN A N 1
ATOM 556 C CA . ASN A 1 71 ? -17.049 1.915 1.151 1.00 90.69 71 ASN A CA 1
ATOM 557 C C . ASN A 1 71 ? -16.719 0.945 2.300 1.00 90.69 71 ASN A C 1
ATOM 559 O O . ASN A 1 71 ? -17.601 0.339 2.910 1.00 90.69 71 ASN A O 1
ATOM 563 N N . PHE A 1 72 ? -15.424 0.746 2.540 1.00 91.31 72 PHE A N 1
ATOM 564 C CA . PHE A 1 72 ? -14.912 -0.140 3.577 1.00 91.31 72 PHE A CA 1
ATOM 565 C C . PHE A 1 72 ? -13.681 0.489 4.214 1.00 91.31 72 PHE A C 1
ATOM 567 O O . PHE A 1 72 ? -12.728 0.799 3.511 1.00 91.31 72 PHE A O 1
ATOM 574 N N . MET A 1 73 ? -13.676 0.613 5.540 1.00 94.62 73 MET A N 1
ATOM 575 C CA . MET A 1 73 ? -12.503 1.025 6.305 1.00 94.62 73 MET A CA 1
ATOM 576 C C . MET A 1 73 ? -12.153 -0.083 7.306 1.00 94.62 73 MET A C 1
ATOM 578 O O . MET A 1 73 ? -13.006 -0.436 8.126 1.00 94.62 73 MET A O 1
ATOM 582 N N . PRO A 1 74 ? -10.946 -0.672 7.249 1.00 93.44 74 PRO A N 1
ATOM 583 C CA . PRO A 1 74 ? -10.551 -1.695 8.208 1.00 93.44 74 PRO A CA 1
ATOM 584 C C . PRO A 1 74 ? -10.337 -1.090 9.601 1.00 93.44 74 PRO A C 1
ATOM 586 O O . PRO A 1 74 ? -9.892 0.044 9.727 1.00 93.44 74 PRO A O 1
ATOM 589 N N . GLN A 1 75 ? -10.582 -1.872 10.655 1.00 95.25 75 GLN A N 1
ATOM 590 C CA . GLN A 1 75 ? -10.243 -1.477 12.034 1.00 95.25 75 GLN A CA 1
ATOM 591 C C . GLN A 1 75 ? -8.741 -1.610 12.321 1.00 95.25 75 GLN A C 1
ATOM 593 O O . GLN A 1 75 ? -8.190 -0.885 13.147 1.00 95.25 75 GLN A O 1
ATOM 598 N N . ARG A 1 76 ? -8.075 -2.541 11.627 1.00 94.25 76 ARG A N 1
ATOM 599 C CA . ARG A 1 76 ? -6.648 -2.821 11.776 1.00 94.25 76 ARG A CA 1
ATOM 600 C C . ARG A 1 76 ? -6.011 -3.095 10.414 1.00 94.25 76 ARG A C 1
ATOM 602 O O . ARG A 1 76 ? -6.590 -3.811 9.599 1.00 94.25 76 ARG A O 1
ATOM 609 N N . ILE A 1 77 ? -4.816 -2.558 10.187 1.00 93.31 77 ILE A N 1
ATOM 610 C CA . ILE A 1 77 ? -3.988 -2.810 9.003 1.00 93.31 77 ILE A CA 1
ATOM 611 C C . ILE A 1 77 ? -2.650 -3.379 9.466 1.00 93.31 77 ILE A C 1
ATOM 613 O O . ILE A 1 77 ? -1.960 -2.759 10.268 1.00 93.31 77 ILE A O 1
ATOM 617 N N . VAL A 1 78 ? -2.264 -4.532 8.922 1.00 93.75 78 VAL A N 1
ATOM 618 C CA . VAL A 1 78 ? -0.877 -5.010 8.980 1.00 93.75 78 VAL A CA 1
ATOM 619 C C . VAL A 1 78 ? -0.223 -4.632 7.660 1.00 93.75 78 VAL A C 1
ATOM 621 O O . VAL A 1 78 ? -0.691 -5.051 6.600 1.00 93.75 78 VAL A O 1
ATOM 624 N N . PHE A 1 79 ? 0.817 -3.806 7.710 1.00 94.06 79 PHE A N 1
ATOM 625 C CA . PHE A 1 79 ? 1.492 -3.304 6.519 1.00 94.06 79 PHE A CA 1
ATOM 626 C C . PHE A 1 79 ? 2.969 -3.670 6.547 1.00 94.06 79 PHE A C 1
ATOM 628 O O . PHE A 1 79 ? 3.667 -3.345 7.501 1.00 94.06 79 PHE A O 1
ATOM 635 N N . VAL A 1 80 ? 3.439 -4.334 5.492 1.00 91.12 80 VAL A N 1
ATOM 636 C CA . VAL A 1 80 ? 4.828 -4.780 5.348 1.00 91.12 80 VAL A CA 1
ATOM 637 C C . VAL A 1 80 ? 5.413 -4.132 4.104 1.00 91.12 80 VAL A C 1
ATOM 639 O O . VAL A 1 80 ? 4.855 -4.281 3.017 1.00 91.12 80 VAL A O 1
ATOM 642 N N . ASP A 1 81 ? 6.522 -3.415 4.256 1.00 90.00 81 ASP A N 1
ATOM 643 C CA . ASP A 1 81 ? 7.197 -2.731 3.151 1.00 90.00 81 ASP A CA 1
ATOM 644 C C . ASP A 1 81 ? 8.705 -2.704 3.400 1.00 90.00 81 ASP A C 1
ATOM 646 O O . ASP A 1 81 ? 9.167 -2.627 4.540 1.00 90.00 81 ASP A O 1
ATOM 650 N N . ASP A 1 82 ? 9.485 -2.763 2.330 1.00 87.25 82 ASP A N 1
ATOM 651 C CA . ASP A 1 82 ? 10.941 -2.664 2.396 1.00 87.25 82 ASP A CA 1
ATOM 652 C C . ASP A 1 82 ? 11.426 -1.224 2.578 1.00 87.25 82 ASP A C 1
ATOM 654 O O . ASP A 1 82 ? 12.595 -0.995 2.874 1.00 87.25 82 ASP A O 1
ATOM 658 N N . THR A 1 83 ? 10.536 -0.243 2.429 1.00 88.56 83 THR A N 1
ATOM 659 C CA . THR A 1 83 ? 10.855 1.170 2.572 1.00 88.56 83 THR A CA 1
ATOM 660 C C . THR A 1 83 ? 10.222 1.737 3.835 1.00 88.56 83 THR A C 1
ATOM 662 O O . THR A 1 83 ? 9.018 1.992 3.899 1.00 88.56 83 THR A O 1
ATOM 665 N N . LYS A 1 84 ? 11.059 2.041 4.832 1.00 88.38 84 LYS A N 1
ATOM 666 C CA . LYS A 1 84 ? 10.632 2.613 6.119 1.00 88.38 84 LYS A CA 1
ATOM 667 C C . LYS A 1 84 ? 9.679 3.810 5.986 1.00 88.38 84 LYS A C 1
ATOM 669 O O . LYS A 1 84 ? 8.645 3.846 6.647 1.00 88.38 84 LYS A O 1
ATOM 674 N N . ARG A 1 85 ? 9.974 4.749 5.078 1.00 91.44 85 ARG A N 1
ATOM 675 C CA . ARG A 1 85 ? 9.132 5.937 4.848 1.00 91.44 85 ARG A CA 1
ATOM 676 C C . ARG A 1 85 ? 7.693 5.573 4.463 1.00 91.44 85 ARG A C 1
ATOM 678 O O . ARG A 1 85 ? 6.772 6.282 4.850 1.00 91.44 85 ARG A O 1
ATOM 685 N N . HIS A 1 86 ? 7.481 4.493 3.704 1.00 92.19 86 HIS A N 1
ATOM 686 C CA . HIS A 1 86 ? 6.132 4.043 3.345 1.00 92.19 86 HIS A CA 1
ATOM 687 C C . HIS A 1 86 ? 5.380 3.492 4.555 1.00 92.19 86 HIS A C 1
ATOM 689 O O . HIS A 1 86 ? 4.188 3.757 4.694 1.00 92.19 86 HIS A O 1
ATOM 695 N N . VAL A 1 87 ? 6.074 2.761 5.432 1.00 92.38 87 VAL A N 1
ATOM 696 C CA . VAL A 1 87 ? 5.500 2.226 6.672 1.00 92.38 87 VAL A CA 1
ATOM 697 C C . VAL A 1 87 ? 5.055 3.361 7.594 1.00 92.38 87 VAL A C 1
ATOM 699 O O . VAL A 1 87 ? 3.913 3.367 8.051 1.00 92.38 87 VAL A O 1
ATOM 702 N N . GLU A 1 88 ? 5.923 4.350 7.815 1.00 92.88 88 GLU A N 1
ATOM 703 C CA . GLU A 1 88 ? 5.637 5.503 8.677 1.00 92.88 88 GLU A CA 1
ATOM 704 C C . GLU A 1 88 ? 4.506 6.382 8.123 1.00 92.88 88 GLU A C 1
ATOM 706 O O . GLU A 1 88 ? 3.590 6.745 8.859 1.00 92.88 88 GLU A O 1
ATOM 711 N N . ASP A 1 89 ? 4.531 6.694 6.823 1.00 95.00 89 ASP A N 1
ATOM 712 C CA . ASP A 1 89 ? 3.505 7.521 6.174 1.00 95.00 89 ASP A CA 1
ATOM 713 C C . ASP A 1 89 ? 2.125 6.841 6.216 1.00 95.00 89 ASP A C 1
ATOM 715 O O . ASP A 1 89 ? 1.127 7.489 6.539 1.00 95.00 89 ASP A O 1
ATOM 719 N N . LEU A 1 90 ? 2.057 5.522 5.988 1.00 94.75 90 LEU A N 1
ATOM 720 C CA . LEU A 1 90 ? 0.810 4.766 6.104 1.00 94.75 90 LEU A CA 1
ATOM 721 C C . LEU A 1 90 ? 0.309 4.722 7.551 1.00 94.75 90 LEU A C 1
ATOM 723 O O . LEU A 1 90 ? -0.870 4.988 7.788 1.00 94.75 90 LEU A O 1
ATOM 727 N N . ALA A 1 91 ? 1.191 4.449 8.517 1.00 94.62 91 ALA A N 1
ATOM 728 C CA . ALA A 1 91 ? 0.836 4.451 9.933 1.00 94.62 91 ALA A CA 1
ATOM 729 C C . ALA A 1 91 ? 0.283 5.810 10.376 1.00 94.62 91 ALA A C 1
ATOM 731 O O . ALA A 1 91 ? -0.766 5.859 11.018 1.00 94.62 91 ALA A O 1
ATOM 732 N N . HIS A 1 92 ? 0.928 6.907 9.979 1.00 95.25 92 HIS A N 1
ATOM 733 C CA . HIS A 1 92 ? 0.481 8.262 10.287 1.00 95.25 92 HIS A CA 1
ATOM 734 C C . HIS A 1 92 ? -0.909 8.561 9.701 1.00 95.25 92 HIS A C 1
ATOM 736 O O . HIS A 1 92 ? -1.810 8.977 10.430 1.00 95.25 92 HIS A O 1
ATOM 742 N N . VAL A 1 93 ? -1.111 8.302 8.402 1.00 96.62 93 VAL A N 1
ATOM 743 C CA . VAL A 1 93 ? -2.381 8.591 7.710 1.00 96.62 93 VAL A CA 1
ATOM 744 C C . VAL A 1 93 ? -3.547 7.806 8.308 1.00 96.62 93 VAL A C 1
ATOM 746 O O . VAL A 1 93 ? -4.619 8.370 8.512 1.00 96.62 93 VAL A O 1
ATOM 749 N N . PHE A 1 94 ? -3.358 6.520 8.596 1.00 96.44 94 PHE A N 1
ATOM 750 C CA . PHE A 1 94 ? -4.442 5.655 9.062 1.00 96.44 94 PHE A CA 1
ATOM 751 C C . PHE A 1 94 ? -4.688 5.743 10.571 1.00 96.44 94 PHE A C 1
ATOM 753 O O . PHE A 1 94 ? -5.843 5.675 10.991 1.00 96.44 94 PHE A O 1
ATOM 760 N N . SER A 1 95 ? -3.661 6.013 11.381 1.00 93.31 95 SER A N 1
ATOM 761 C CA . SER A 1 95 ? -3.856 6.273 12.817 1.00 93.31 95 SER A CA 1
ATOM 762 C C . SER A 1 95 ? -4.698 7.529 13.049 1.00 93.31 95 SER A C 1
ATOM 764 O O . SER A 1 95 ? -5.567 7.536 13.917 1.00 93.31 95 SER A O 1
ATOM 766 N N . ALA A 1 96 ? -4.521 8.567 12.220 1.00 94.88 96 ALA A N 1
ATOM 767 C CA . ALA A 1 96 ? -5.361 9.768 12.252 1.00 94.88 96 ALA A CA 1
ATOM 768 C C . ALA A 1 96 ? -6.838 9.493 11.894 1.00 94.88 96 ALA A C 1
ATOM 770 O O . ALA A 1 96 ? -7.713 10.287 12.233 1.00 94.88 96 ALA A O 1
ATOM 771 N N . LEU A 1 97 ? -7.125 8.368 11.230 1.00 95.50 97 LEU A N 1
ATOM 772 C CA . LEU A 1 97 ? -8.476 7.899 10.905 1.00 95.50 97 LEU A CA 1
ATOM 773 C C . LEU A 1 97 ? -9.026 6.904 11.944 1.00 95.50 97 LEU A C 1
ATOM 775 O O . LEU A 1 97 ? -10.077 6.309 11.716 1.00 95.50 97 LEU A O 1
ATOM 779 N N . GLY A 1 98 ? -8.325 6.698 13.064 1.00 95.81 98 GLY A N 1
ATOM 780 C CA . GLY A 1 98 ? -8.721 5.740 14.099 1.00 95.81 98 GLY A CA 1
ATOM 781 C C . GLY A 1 98 ? -8.477 4.274 13.727 1.00 95.81 98 GLY A C 1
ATOM 782 O O . GLY A 1 98 ? -9.041 3.387 14.362 1.00 95.81 98 GLY A O 1
ATOM 783 N N . VAL A 1 99 ? -7.656 4.004 12.708 1.00 95.88 99 VAL A N 1
ATOM 784 C CA . VAL A 1 99 ? -7.287 2.646 12.288 1.00 95.88 99 VAL A CA 1
ATOM 785 C C . VAL A 1 99 ? -5.982 2.240 12.963 1.00 95.88 99 VAL A C 1
ATOM 787 O O . VAL A 1 99 ? -4.978 2.945 12.869 1.00 95.88 99 VAL A O 1
ATOM 790 N N . THR A 1 100 ? -5.959 1.074 13.607 1.00 94.44 100 THR A N 1
ATOM 791 C CA . THR A 1 100 ? -4.730 0.533 14.199 1.00 94.44 100 THR A CA 1
ATOM 792 C C . THR A 1 100 ? -3.800 0.023 13.101 1.00 94.44 100 THR A C 1
ATOM 794 O O . THR A 1 100 ? -4.157 -0.897 12.367 1.00 94.44 100 THR A O 1
ATOM 797 N N . VAL A 1 101 ? -2.589 0.571 12.994 1.00 93.62 101 VAL A N 1
ATOM 798 C CA . VAL A 1 101 ? -1.592 0.106 12.018 1.00 93.62 101 VAL A CA 1
ATOM 799 C C . VAL A 1 101 ? -0.452 -0.626 12.715 1.00 93.62 101 VAL A C 1
ATOM 801 O O . VAL A 1 101 ? 0.236 -0.060 13.559 1.00 93.62 101 VAL A O 1
ATOM 804 N N . ILE A 1 102 ? -0.227 -1.875 12.312 1.00 92.62 102 ILE A N 1
ATOM 805 C CA . ILE A 1 102 ? 0.966 -2.656 12.640 1.00 92.62 102 ILE A CA 1
ATOM 806 C C . ILE A 1 102 ? 1.886 -2.585 11.419 1.00 92.62 102 ILE A C 1
ATOM 808 O O . ILE A 1 102 ? 1.651 -3.253 10.411 1.00 92.62 102 ILE A O 1
ATOM 812 N N . GLY A 1 103 ? 2.886 -1.708 11.481 1.00 88.88 103 GLY A N 1
ATOM 813 C CA . GLY A 1 103 ? 3.837 -1.478 10.395 1.00 88.88 103 GLY A CA 1
ATOM 814 C C . GLY A 1 103 ? 5.125 -2.281 10.574 1.00 88.88 103 GLY A C 1
ATOM 815 O O . GLY A 1 103 ? 5.789 -2.139 11.595 1.00 88.88 103 GLY A O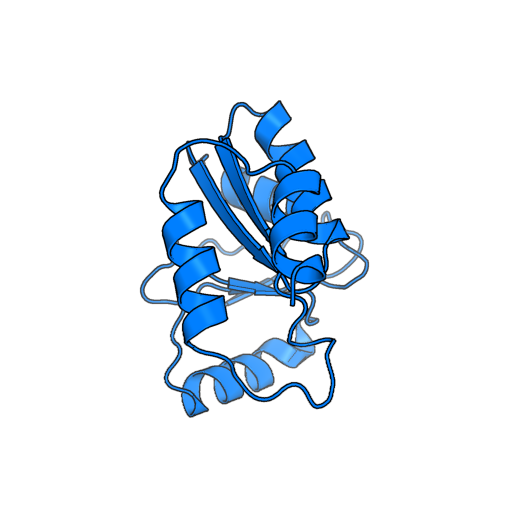 1
ATOM 816 N N . LEU A 1 104 ? 5.501 -3.082 9.575 1.00 87.94 104 LEU A N 1
ATOM 817 C CA . LEU A 1 104 ? 6.710 -3.907 9.563 1.00 87.94 104 LEU A CA 1
ATOM 818 C C . LEU A 1 104 ? 7.649 -3.441 8.448 1.00 87.94 104 LEU A C 1
ATOM 820 O O . LEU A 1 104 ? 7.356 -3.592 7.262 1.00 87.94 104 LEU A O 1
ATOM 824 N N . HIS A 1 105 ? 8.795 -2.883 8.831 1.00 87.81 105 HIS A N 1
ATOM 825 C CA . HIS A 1 105 ? 9.849 -2.530 7.886 1.00 87.81 105 HIS A CA 1
ATOM 826 C C . HIS A 1 105 ? 10.723 -3.757 7.597 1.00 87.81 105 HIS A C 1
ATOM 828 O O . HIS A 1 105 ? 11.379 -4.277 8.500 1.00 87.81 105 HIS A O 1
ATOM 834 N N . TYR A 1 106 ? 10.743 -4.212 6.341 1.00 83.62 106 TYR A N 1
ATOM 835 C CA . TYR A 1 106 ? 11.470 -5.406 5.900 1.00 83.62 106 TYR A CA 1
ATOM 836 C C . TYR A 1 106 ? 12.672 -5.043 5.002 1.00 83.62 106 TYR A C 1
ATOM 838 O O . TYR A 1 106 ? 12.593 -5.138 3.777 1.00 83.62 106 TYR A O 1
ATOM 846 N N . PRO A 1 107 ? 13.824 -4.645 5.575 1.00 78.88 107 PRO A N 1
ATOM 847 C CA . PRO A 1 107 ? 14.948 -4.091 4.815 1.00 78.88 107 PRO A CA 1
ATOM 848 C C . PRO A 1 107 ? 15.753 -5.139 4.033 1.00 78.88 107 PRO A C 1
ATOM 850 O O . PRO A 1 107 ? 16.707 -4.781 3.346 1.00 78.88 107 PRO A O 1
ATOM 853 N N . LEU 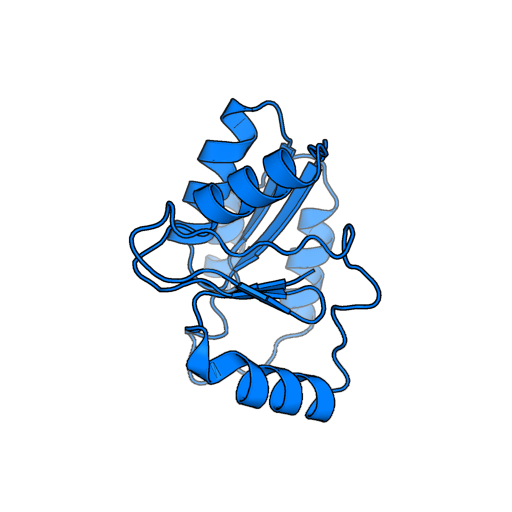A 1 108 ? 15.421 -6.433 4.130 1.00 68.69 108 LEU A N 1
ATOM 854 C CA . LEU A 1 108 ? 16.219 -7.513 3.532 1.00 68.69 108 LEU A CA 1
ATOM 855 C C . LEU A 1 108 ? 16.333 -7.412 2.001 1.00 68.69 108 LEU A C 1
ATOM 857 O O . LEU A 1 108 ? 17.297 -7.914 1.436 1.00 68.69 108 LEU A O 1
ATOM 861 N N . VAL A 1 109 ? 15.421 -6.701 1.330 1.00 64.12 109 VAL A N 1
ATOM 862 C CA . VAL A 1 109 ? 15.544 -6.382 -0.106 1.00 64.12 109 VAL A CA 1
ATOM 863 C C . VAL A 1 109 ? 16.715 -5.420 -0.381 1.00 64.12 109 VAL A C 1
ATOM 865 O O . VAL A 1 109 ? 17.362 -5.504 -1.424 1.00 64.12 109 VAL A O 1
ATOM 868 N N . GLN A 1 110 ? 17.027 -4.528 0.564 1.00 59.81 110 GLN A N 1
ATOM 869 C CA . GLN A 1 110 ? 18.126 -3.559 0.473 1.00 59.81 110 GLN A CA 1
ATOM 870 C C . GLN A 1 110 ? 19.462 -4.145 0.948 1.00 59.81 110 GLN A C 1
ATOM 872 O O . GLN A 1 110 ? 20.528 -3.715 0.502 1.00 59.81 110 GLN A O 1
ATOM 877 N N . ALA A 1 111 ? 19.418 -5.154 1.820 1.00 59.06 111 ALA A N 1
ATOM 878 C CA . ALA A 1 111 ? 20.588 -5.851 2.329 1.00 59.06 111 ALA A CA 1
ATOM 879 C C . ALA A 1 111 ? 21.101 -6.872 1.296 1.00 59.06 111 ALA A C 1
ATOM 881 O O . ALA A 1 111 ? 20.888 -8.080 1.401 1.00 59.06 111 ALA A O 1
ATOM 882 N N . ARG A 1 112 ? 21.781 -6.384 0.251 1.00 53.38 112 ARG A N 1
ATOM 883 C CA . ARG A 1 112 ? 22.507 -7.261 -0.676 1.00 53.38 112 ARG A CA 1
ATOM 884 C C . ARG A 1 112 ? 23.493 -8.115 0.136 1.00 53.38 112 ARG A C 1
ATOM 886 O O . ARG A 1 112 ? 24.351 -7.566 0.819 1.00 53.38 112 ARG A O 1
ATOM 893 N N . ASN A 1 113 ? 23.378 -9.439 0.020 1.00 57.41 113 ASN A N 1
ATOM 894 C CA . ASN A 1 113 ? 24.262 -10.469 0.594 1.00 57.41 113 ASN A CA 1
ATOM 895 C C . ASN A 1 113 ? 24.027 -10.906 2.051 1.00 57.41 113 ASN A C 1
ATOM 897 O O . ASN A 1 113 ? 24.902 -11.566 2.610 1.00 57.41 113 ASN A O 1
ATOM 901 N N . THR A 1 114 ? 22.879 -10.630 2.676 1.00 59.44 114 THR A N 1
ATOM 902 C CA . THR A 1 114 ? 22.571 -11.292 3.959 1.00 59.44 114 THR A CA 1
ATOM 903 C C . THR A 1 114 ? 21.893 -12.642 3.701 1.00 59.44 114 THR A C 1
ATOM 905 O O . THR A 1 114 ? 20.831 -12.663 3.075 1.00 59.44 114 THR A O 1
ATOM 908 N N . PRO A 1 115 ? 22.466 -13.781 4.135 1.00 65.81 115 PRO A N 1
ATOM 909 C CA . PRO A 1 115 ? 21.776 -15.061 4.042 1.00 65.81 115 PRO A CA 1
ATOM 910 C C . PRO A 1 115 ? 20.476 -15.018 4.855 1.00 65.81 115 PRO A C 1
ATOM 912 O O . PRO A 1 115 ? 20.405 -14.371 5.903 1.00 65.81 115 PRO A O 1
ATOM 915 N N . TRP A 1 116 ? 19.442 -15.702 4.361 1.00 64.81 116 TRP A N 1
ATOM 916 C CA . TRP A 1 116 ? 18.176 -15.852 5.076 1.00 64.81 116 TRP A CA 1
ATOM 917 C C . TRP A 1 116 ? 18.421 -16.391 6.491 1.00 64.81 116 TRP A C 1
ATOM 919 O O . TRP A 1 116 ? 19.095 -17.407 6.666 1.00 64.81 116 TRP A O 1
ATOM 929 N N . ASN A 1 117 ? 17.852 -15.722 7.495 1.00 70.38 117 ASN A N 1
ATOM 930 C CA . ASN A 1 117 ? 17.919 -16.142 8.890 1.00 70.38 117 ASN A CA 1
ATOM 931 C C . ASN A 1 117 ? 16.498 -16.391 9.408 1.00 70.38 117 ASN A C 1
ATOM 933 O O . ASN A 1 117 ? 15.774 -15.459 9.760 1.00 70.38 117 ASN A O 1
ATOM 937 N N . GLN A 1 118 ? 16.113 -17.667 9.454 1.00 70.19 118 GLN A N 1
ATOM 938 C CA . GLN A 1 118 ? 14.786 -18.091 9.895 1.00 70.19 118 GLN A CA 1
ATOM 939 C C . GLN A 1 118 ? 14.505 -17.733 11.360 1.00 70.19 118 GLN A C 1
ATOM 941 O O . GLN A 1 118 ? 13.388 -17.337 11.678 1.00 70.19 118 GLN A O 1
ATOM 946 N N . ALA A 1 119 ? 15.510 -17.813 12.239 1.00 72.19 119 ALA A N 1
ATOM 947 C CA . ALA A 1 119 ? 15.348 -17.445 13.644 1.00 72.19 119 ALA A CA 1
ATOM 948 C C . ALA A 1 119 ? 14.995 -15.957 13.787 1.00 72.19 119 ALA A C 1
ATOM 950 O O . ALA A 1 119 ? 14.075 -15.615 14.520 1.00 72.19 119 ALA A O 1
ATOM 951 N N . LYS A 1 120 ? 15.644 -15.085 13.003 1.00 66.00 120 LYS A N 1
ATOM 952 C CA . LYS A 1 120 ? 15.340 -13.646 12.966 1.00 66.00 120 LYS A CA 1
ATOM 953 C C . LYS A 1 120 ? 13.933 -13.356 12.437 1.00 66.00 120 LYS A C 1
ATOM 955 O O . LYS A 1 120 ? 13.256 -12.474 12.951 1.00 66.00 120 LYS A O 1
ATOM 960 N N . ALA A 1 121 ? 13.486 -14.080 11.411 1.00 63.78 121 ALA A N 1
ATOM 961 C CA . ALA A 1 121 ? 12.133 -13.923 10.879 1.00 63.78 121 ALA A CA 1
ATOM 962 C C . ALA A 1 121 ? 11.059 -14.355 11.894 1.00 63.78 121 ALA A C 1
ATOM 964 O O . ALA A 1 121 ? 10.064 -13.651 12.065 1.00 63.78 121 ALA A O 1
ATOM 965 N N . ASN A 1 122 ? 11.287 -15.473 12.589 1.00 66.31 122 ASN A N 1
ATOM 966 C CA . ASN A 1 122 ? 10.389 -15.970 13.631 1.00 66.31 122 ASN A CA 1
ATOM 967 C C . ASN A 1 122 ? 10.338 -15.023 14.836 1.00 66.31 122 ASN A C 1
ATOM 969 O O . ASN A 1 122 ? 9.252 -14.744 15.327 1.00 66.31 122 ASN A O 1
ATOM 973 N N . ASP A 1 123 ? 11.478 -14.471 15.254 1.00 65.94 123 ASP A N 1
ATOM 974 C CA . ASP A 1 123 ? 11.550 -13.509 16.357 1.00 65.94 123 ASP A CA 1
ATOM 975 C C . ASP A 1 123 ? 10.726 -12.245 16.069 1.00 65.94 123 ASP A C 1
ATOM 977 O O . ASP A 1 123 ? 9.886 -11.844 16.874 1.00 65.94 123 ASP A O 1
ATOM 981 N N . ILE A 1 124 ? 10.882 -11.665 14.871 1.00 64.88 124 ILE A N 1
ATOM 982 C CA . ILE A 1 124 ? 10.059 -10.535 14.414 1.00 64.88 124 ILE A CA 1
ATOM 983 C C . ILE A 1 124 ? 8.576 -10.922 14.435 1.00 64.88 124 ILE A C 1
ATOM 985 O O . ILE A 1 124 ? 7.751 -10.156 14.927 1.00 64.88 124 ILE A O 1
ATOM 989 N N . PHE A 1 125 ? 8.226 -12.104 13.924 1.00 61.94 125 PHE A N 1
ATOM 990 C CA . PHE A 1 125 ? 6.843 -12.574 13.869 1.00 61.94 125 PHE A CA 1
ATOM 991 C C . PHE A 1 125 ? 6.217 -12.744 15.264 1.00 61.94 125 PHE A C 1
ATOM 993 O O . PHE A 1 125 ? 5.104 -12.273 15.494 1.00 61.94 125 PHE A O 1
ATOM 1000 N N . GLU A 1 126 ? 6.936 -13.352 16.209 1.00 63.91 126 GLU A N 1
ATOM 1001 C CA . GLU A 1 126 ? 6.485 -13.544 17.591 1.00 63.91 126 GLU A CA 1
ATOM 1002 C C . GLU A 1 126 ? 6.323 -12.211 18.331 1.00 63.91 126 GLU A C 1
ATOM 1004 O O . GLU A 1 126 ? 5.312 -11.991 18.998 1.00 63.91 126 GLU A O 1
ATOM 1009 N N . HIS A 1 127 ? 7.248 -11.269 18.135 1.00 59.69 127 HIS A N 1
ATOM 1010 C CA . HIS A 1 127 ? 7.162 -9.935 18.730 1.00 59.69 127 HIS A CA 1
ATOM 1011 C C . HIS A 1 127 ? 6.019 -9.081 18.159 1.00 59.69 127 HIS A C 1
ATOM 1013 O O . HIS A 1 127 ? 5.535 -8.171 18.833 1.00 59.69 127 HIS A O 1
ATOM 1019 N N . CYS A 1 128 ? 5.552 -9.378 16.945 1.00 53.34 128 CYS A N 1
ATOM 1020 C CA . CYS A 1 128 ? 4.433 -8.679 16.310 1.00 53.34 128 CYS A CA 1
ATOM 1021 C C . CYS A 1 128 ? 3.049 -9.203 16.731 1.00 53.34 128 CYS A C 1
ATOM 1023 O O . CYS A 1 128 ? 2.045 -8.573 16.400 1.00 53.34 128 CYS A O 1
ATOM 1025 N N . ASN A 1 129 ? 2.974 -10.313 17.478 1.00 46.12 129 ASN A N 1
ATOM 1026 C CA . ASN A 1 129 ? 1.715 -10.866 18.001 1.00 46.12 129 ASN A CA 1
ATOM 1027 C C . ASN A 1 129 ? 1.179 -10.140 19.249 1.00 46.12 129 ASN A C 1
ATOM 1029 O O . ASN A 1 129 ? 0.128 -10.514 19.772 1.00 46.12 129 ASN A O 1
ATOM 1033 N N . HIS A 1 130 ? 1.855 -9.092 19.723 1.00 44.12 130 HIS A N 1
ATOM 1034 C CA . HIS A 1 130 ? 1.383 -8.271 20.834 1.00 44.12 130 HIS A CA 1
ATOM 1035 C C . HIS A 1 130 ? 0.901 -6.902 20.333 1.00 44.12 130 HIS A C 1
ATOM 1037 O O . HIS A 1 130 ? 1.613 -6.227 19.597 1.00 44.12 130 HIS A O 1
ATOM 1043 N N . ASP A 1 131 ? -0.318 -6.520 20.743 1.00 40.09 131 ASP A N 1
ATOM 1044 C CA . ASP A 1 131 ? -1.164 -5.357 20.378 1.00 40.09 131 ASP A CA 1
ATOM 1045 C C . ASP A 1 131 ? -0.549 -3.951 20.610 1.00 40.09 131 ASP A C 1
ATOM 1047 O O . ASP A 1 131 ? -1.222 -2.975 20.940 1.00 40.09 131 ASP A O 1
ATOM 1051 N N . THR A 1 132 ? 0.749 -3.795 20.412 1.00 40.47 132 THR A N 1
ATOM 1052 C CA . THR A 1 132 ? 1.464 -2.536 20.576 1.00 40.47 132 THR A CA 1
ATOM 1053 C C . THR A 1 132 ? 2.408 -2.377 19.408 1.00 40.47 132 THR A C 1
ATOM 1055 O O . THR A 1 132 ? 3.276 -3.219 19.200 1.00 40.47 132 THR A O 1
ATOM 1058 N N . ALA A 1 133 ? 2.243 -1.284 18.658 1.00 39.84 133 ALA A N 1
ATOM 1059 C CA . ALA A 1 133 ? 3.250 -0.803 17.728 1.00 39.84 133 ALA A CA 1
ATOM 1060 C C . ALA A 1 133 ? 4.591 -0.793 18.470 1.00 39.84 133 ALA A C 1
ATOM 1062 O O . ALA A 1 133 ? 4.798 0.010 19.384 1.00 39.84 133 ALA A O 1
ATOM 1063 N N . VAL A 1 134 ? 5.457 -1.757 18.156 1.00 43.56 134 VAL A N 1
ATOM 1064 C CA . VAL A 1 134 ? 6.775 -1.849 18.770 1.00 43.56 134 VAL A CA 1
ATOM 1065 C C . VAL A 1 134 ? 7.493 -0.581 18.342 1.00 43.56 134 VAL A C 1
ATOM 1067 O O . VAL A 1 134 ? 7.724 -0.364 17.153 1.00 43.56 134 VAL A O 1
ATOM 1070 N N . SER A 1 135 ? 7.745 0.315 19.299 1.00 42.91 135 SER A N 1
ATOM 1071 C CA . SER A 1 135 ? 8.403 1.576 18.998 1.00 42.91 135 SER A CA 1
ATOM 1072 C C . SER A 1 135 ? 9.739 1.274 18.329 1.00 42.91 135 SER A C 1
ATOM 1074 O O . SER A 1 135 ? 10.470 0.364 18.724 1.00 42.91 135 SER A O 1
ATOM 1076 N N . ASP A 1 136 ? 10.043 2.062 17.308 1.00 44.94 136 ASP A N 1
ATOM 1077 C CA . ASP A 1 136 ? 11.208 1.980 16.426 1.00 44.94 136 ASP A CA 1
ATOM 1078 C C . ASP A 1 136 ? 12.553 1.777 17.173 1.00 44.94 136 ASP A C 1
ATOM 1080 O O . ASP A 1 136 ? 13.531 1.283 16.618 1.00 44.94 136 ASP A O 1
ATOM 1084 N N . GLN A 1 137 ? 12.594 2.131 18.461 1.00 40.31 137 GLN A N 1
ATOM 1085 C CA . GLN A 1 137 ? 13.725 1.990 19.374 1.00 40.31 137 GLN A CA 1
ATOM 1086 C C . GLN A 1 137 ? 13.953 0.548 19.872 1.00 40.31 137 GLN A C 1
ATOM 1088 O O . GLN A 1 137 ? 15.102 0.153 20.060 1.00 40.31 137 GLN A O 1
ATOM 1093 N N . ARG A 1 138 ? 12.902 -0.268 20.038 1.00 44.59 138 ARG A N 1
ATOM 1094 C CA . ARG A 1 138 ? 13.017 -1.673 20.477 1.00 44.59 138 ARG A CA 1
ATOM 1095 C C . ARG A 1 138 ? 13.409 -2.619 19.344 1.00 44.59 138 ARG A C 1
ATOM 1097 O O . ARG A 1 138 ? 14.236 -3.500 19.561 1.00 44.59 138 ARG A O 1
ATOM 1104 N N . CYS A 1 139 ? 12.915 -2.388 18.126 1.00 44.78 139 CYS A N 1
ATOM 1105 C CA . CYS A 1 139 ? 13.388 -3.131 16.954 1.00 44.78 139 CYS A CA 1
ATOM 1106 C C . CYS A 1 139 ? 14.877 -2.872 16.672 1.00 44.78 139 CYS A C 1
ATOM 1108 O O . CYS A 1 139 ? 15.581 -3.792 16.272 1.00 44.78 139 CYS A O 1
ATOM 1110 N N . ARG A 1 140 ? 15.388 -1.656 16.929 1.00 41.91 140 ARG A N 1
ATOM 1111 C CA . ARG A 1 140 ? 16.827 -1.357 16.797 1.00 41.91 140 ARG A CA 1
ATOM 1112 C C . ARG A 1 140 ? 17.683 -2.097 17.823 1.00 41.91 140 ARG A C 1
ATOM 1114 O O . ARG A 1 140 ? 18.703 -2.654 17.444 1.00 41.91 140 ARG A O 1
ATOM 1121 N N . GLN A 1 141 ? 17.244 -2.185 19.079 1.00 40.16 141 GLN A N 1
ATOM 1122 C CA . GLN A 1 141 ? 17.985 -2.909 20.123 1.00 40.16 141 GLN A CA 1
ATOM 1123 C C . GLN A 1 141 ? 18.110 -4.414 19.839 1.00 40.16 141 GLN A C 1
ATOM 1125 O O . GLN A 1 141 ? 19.154 -4.994 20.114 1.00 40.16 141 GLN A O 1
ATOM 1130 N N . ALA A 1 142 ? 17.094 -5.037 19.236 1.00 44.53 142 ALA A N 1
ATOM 1131 C CA . ALA A 1 142 ? 17.172 -6.434 18.798 1.00 44.53 142 ALA A CA 1
ATOM 1132 C C . ALA A 1 142 ? 18.081 -6.633 17.565 1.00 44.53 142 ALA A C 1
ATOM 1134 O O . ALA A 1 142 ? 18.604 -7.723 17.349 1.00 44.53 142 ALA A O 1
ATOM 1135 N N . ILE A 1 143 ? 18.282 -5.585 16.756 1.00 41.12 143 ILE A N 1
ATOM 1136 C CA . ILE A 1 143 ? 19.142 -5.614 15.563 1.00 41.12 143 ILE A CA 1
ATOM 1137 C C . ILE A 1 143 ? 20.612 -5.321 15.900 1.00 41.12 143 ILE A C 1
ATOM 1139 O O . ILE A 1 143 ? 21.476 -5.840 15.209 1.00 41.12 143 ILE A O 1
ATOM 1143 N N . GLU A 1 144 ? 20.899 -4.514 16.926 1.00 33.69 144 GLU A N 1
ATOM 1144 C CA . GLU A 1 144 ? 22.265 -4.103 17.306 1.00 33.69 144 GLU A CA 1
ATOM 1145 C C . GLU A 1 144 ? 22.922 -5.003 18.372 1.00 33.69 144 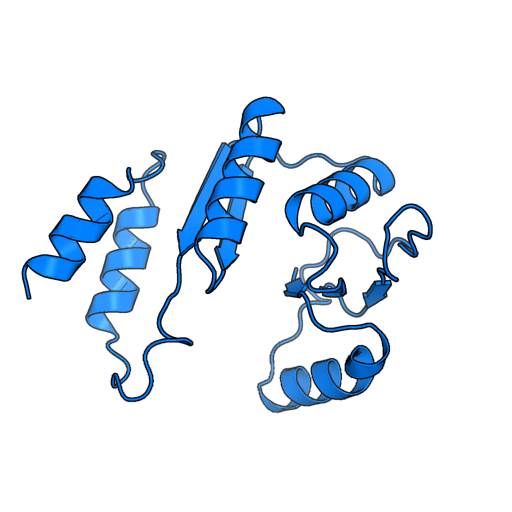GLU A C 1
ATOM 1147 O O . GLU A 1 144 ? 24.110 -4.854 18.651 1.00 33.69 144 GLU A O 1
ATOM 1152 N N . ALA A 1 145 ? 22.179 -5.934 18.980 1.00 36.28 145 ALA A N 1
ATOM 1153 C CA . ALA A 1 145 ? 22.706 -6.844 20.003 1.00 36.28 145 ALA A CA 1
ATOM 1154 C C . ALA A 1 145 ? 23.454 -8.080 19.446 1.00 36.28 145 ALA A C 1
ATOM 1156 O O . ALA A 1 145 ? 23.959 -8.872 20.245 1.00 36.28 145 ALA A O 1
ATOM 1157 N N . TYR A 1 146 ? 23.540 -8.245 18.117 1.00 39.81 146 TYR A N 1
ATOM 1158 C CA . TYR A 1 146 ? 24.191 -9.361 17.406 1.00 39.81 146 TYR A CA 1
ATOM 1159 C C . TYR A 1 146 ? 24.708 -8.932 16.027 1.00 39.81 146 TYR A C 1
ATOM 1161 O O . TYR A 1 146 ? 25.496 -9.707 15.437 1.00 39.81 146 TYR A O 1
#